Protein AF-A0A149U9D2-F1 (afdb_monomer_lite)

Sequence (110 aa):
LPEPDLGSGEREIMEPRNDAEHWLFGIWAETIGNKNFGVTNGFIELGGDSLSAMRIVSAMNIEATDRYMLNLLNNGSVISQLELLAHQPRHSAELQGLQDFMQVLSGKDN

Organism: NCBI:txid446692

Radius of gyration: 21.03 Å; chains: 1; bounding box: 65×33×57 Å

Secondary structure (DSSP, 8-state):
-PPP-------------SHHHHHHHHHHHHHHT-----TTS-TTTTT--HHHHHHHHHHHT-S-HHHHHHHHHTT--HHHHHHHHHT---SHHHHHHHHHHHHHHTT---

pLDDT: mean 82.93, std 16.62, range [44.88, 97.81]

Foldseek 3Di:
DDDPPPPPPPPPAAAQDDPLLVVLLVLLCVLLVHNPHHQQWFLVNSVHDQVSQVSSLVVVVDDVSVVSSVCNVVRHGNVRSVVVVVPPPPCPVVVVVVVVVVVVVVDPPD

InterPro domains:
  IPR006162 Phosphopantetheine attachment site [PS00012] (45-60)
  IPR009081 Phosphopantetheine binding ACP domain [PF00550] (23-61)
  IPR036736 ACP-like superfamily [G3DSA:1.10.1200.10] (8-95)
  IPR036736 ACP-like superfamily [SSF47336] (14-63)

Structure (mmCIF, N/CA/C/O backbone):
data_AF-A0A149U9D2-F1
#
_entry.id   AF-A0A149U9D2-F1
#
loop_
_atom_site.group_PD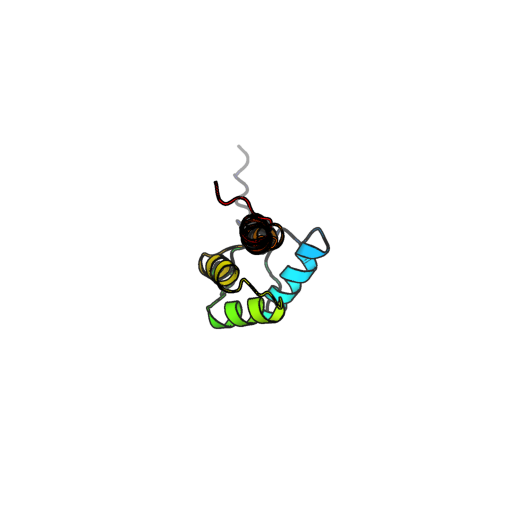B
_atom_site.id
_atom_site.type_symbol
_atom_site.label_atom_id
_atom_site.label_alt_id
_atom_site.label_comp_id
_atom_site.label_asym_id
_atom_site.label_entity_id
_atom_site.label_seq_id
_atom_site.pdbx_PDB_ins_code
_atom_site.Cartn_x
_atom_site.Cartn_y
_atom_site.Cartn_z
_atom_site.occupancy
_atom_site.B_iso_or_equiv
_atom_site.auth_seq_id
_atom_site.auth_comp_id
_atom_site.auth_asym_id
_atom_site.auth_atom_id
_atom_site.pdbx_PDB_model_num
ATOM 1 N N . LEU A 1 1 ? 45.984 -5.536 -11.612 1.00 50.94 1 LEU A N 1
ATOM 2 C CA . LEU A 1 1 ? 44.818 -5.460 -10.701 1.00 50.94 1 LEU A CA 1
ATOM 3 C C . LEU A 1 1 ? 43.627 -6.022 -11.465 1.00 50.94 1 LEU A C 1
ATOM 5 O O . LEU A 1 1 ? 43.583 -5.745 -12.659 1.00 50.94 1 LEU A O 1
ATOM 9 N N . PRO A 1 2 ? 42.746 -6.837 -10.859 1.00 44.88 2 PRO A N 1
ATOM 10 C CA . PRO A 1 2 ? 41.534 -7.273 -11.545 1.00 44.88 2 PRO A CA 1
ATOM 11 C C . PRO A 1 2 ? 40.591 -6.073 -11.712 1.00 44.88 2 PRO A C 1
ATOM 13 O O . PRO A 1 2 ? 40.594 -5.161 -10.881 1.00 44.88 2 PRO A O 1
ATOM 16 N N . GLU A 1 3 ? 39.865 -6.044 -12.824 1.00 50.88 3 GLU A N 1
ATOM 17 C CA . GLU A 1 3 ? 38.959 -4.954 -13.194 1.00 50.88 3 GLU A CA 1
ATOM 18 C C . GLU A 1 3 ? 37.753 -4.894 -12.240 1.00 50.88 3 GLU A C 1
ATOM 20 O O . GLU A 1 3 ? 37.328 -5.938 -11.738 1.00 50.88 3 GLU A O 1
ATOM 25 N N . PRO A 1 4 ? 37.206 -3.696 -11.948 1.00 57.06 4 PRO A N 1
ATOM 26 C CA . PRO A 1 4 ? 35.961 -3.586 -11.207 1.00 57.06 4 PRO A CA 1
ATOM 27 C C . PRO A 1 4 ? 34.856 -4.243 -12.030 1.00 57.06 4 PRO A C 1
ATOM 29 O O . PRO A 1 4 ? 34.589 -3.833 -13.159 1.00 57.06 4 PRO A O 1
ATOM 32 N N . ASP A 1 5 ? 34.233 -5.265 -11.453 1.00 54.44 5 AS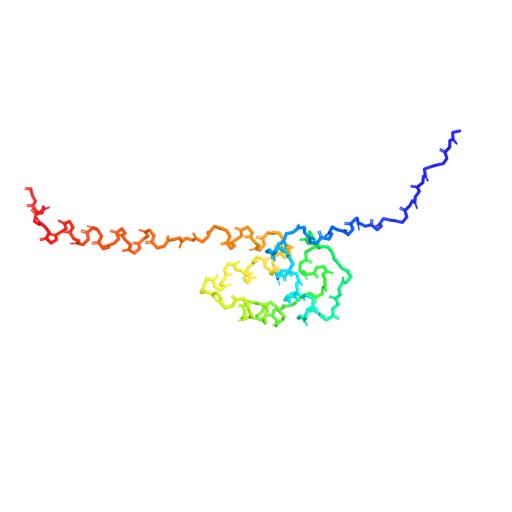P A N 1
ATOM 33 C CA . ASP A 1 5 ? 33.015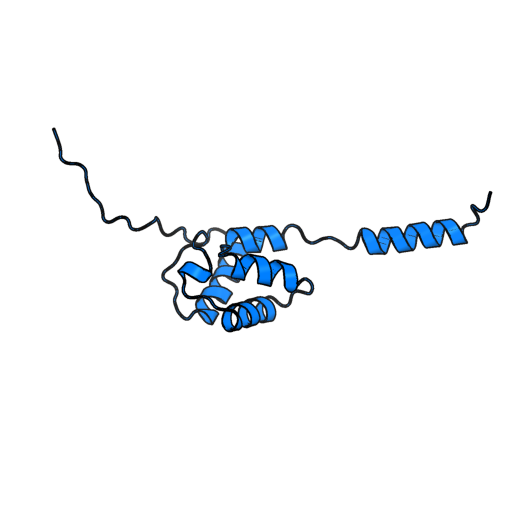 -5.862 -11.977 1.00 54.44 5 ASP A CA 1
ATOM 34 C C . ASP A 1 5 ? 31.919 -4.791 -11.926 1.00 54.44 5 ASP A C 1
ATOM 36 O O . ASP A 1 5 ? 31.282 -4.560 -10.897 1.00 54.44 5 ASP A O 1
ATOM 40 N N . LEU A 1 6 ? 31.757 -4.059 -13.030 1.00 56.72 6 LEU A N 1
ATOM 41 C CA . LEU A 1 6 ? 30.591 -3.224 -13.284 1.00 56.72 6 LEU A CA 1
ATOM 42 C C . LEU A 1 6 ? 29.434 -4.153 -13.657 1.00 56.72 6 LEU A C 1
ATOM 44 O O . LEU A 1 6 ? 28.874 -4.052 -14.750 1.00 56.72 6 LEU A O 1
ATOM 48 N N . GLY A 1 7 ? 29.096 -5.072 -12.749 1.00 49.28 7 GLY A N 1
ATOM 49 C CA . GLY A 1 7 ? 27.815 -5.747 -12.766 1.00 49.28 7 GLY A CA 1
ATOM 50 C C . GLY A 1 7 ? 26.773 -4.649 -12.882 1.00 49.28 7 GLY A C 1
ATOM 51 O O . GLY A 1 7 ? 26.739 -3.724 -12.066 1.00 49.28 7 GLY A O 1
ATOM 52 N N . SER A 1 8 ? 26.014 -4.685 -13.975 1.00 49.62 8 SER A N 1
ATOM 53 C CA . SER A 1 8 ? 24.817 -3.882 -14.182 1.00 49.62 8 SER A CA 1
ATOM 54 C C . SER A 1 8 ? 24.139 -3.663 -12.838 1.00 49.62 8 SER A C 1
ATOM 56 O O . SER A 1 8 ? 23.844 -4.642 -12.159 1.00 49.62 8 SER A O 1
ATOM 58 N N . GLY A 1 9 ? 23.966 -2.403 -12.436 1.00 48.12 9 GLY A N 1
ATOM 59 C CA . GLY A 1 9 ? 23.341 -2.013 -11.173 1.00 48.12 9 GLY A CA 1
ATOM 60 C C . GLY A 1 9 ? 21.858 -2.381 -11.120 1.00 48.12 9 GLY A C 1
ATOM 61 O O . GLY A 1 9 ? 21.007 -1.511 -10.951 1.00 48.12 9 GLY A O 1
ATOM 62 N N . GLU A 1 10 ? 21.541 -3.659 -11.302 1.00 54.94 10 GLU A N 1
ATOM 63 C CA . GLU A 1 10 ? 20.295 -4.275 -10.904 1.00 54.94 10 GLU A CA 1
ATOM 64 C C . GLU A 1 10 ? 20.272 -4.159 -9.386 1.00 54.94 10 GLU A C 1
ATOM 66 O O . GLU A 1 10 ? 20.978 -4.868 -8.668 1.00 54.94 10 GLU A O 1
ATOM 71 N N . ARG A 1 11 ? 19.532 -3.164 -8.887 1.00 60.28 11 ARG A N 1
ATOM 72 C CA . ARG A 1 11 ? 19.199 -3.113 -7.466 1.00 60.28 11 ARG A CA 1
ATOM 73 C C . ARG A 1 11 ? 18.633 -4.480 -7.108 1.00 60.28 11 ARG A C 1
ATOM 75 O O . ARG A 1 11 ? 17.721 -4.947 -7.784 1.00 60.28 11 ARG A O 1
ATOM 82 N N . GLU A 1 12 ? 19.195 -5.096 -6.079 1.00 73.00 12 GLU A N 1
ATOM 83 C CA . GLU A 1 12 ? 18.759 -6.395 -5.586 1.00 73.00 12 GLU A CA 1
ATOM 84 C C . GLU A 1 12 ? 17.234 -6.387 -5.394 1.00 73.00 12 GLU A C 1
ATOM 86 O O . GLU A 1 12 ? 16.697 -5.592 -4.615 1.00 73.00 12 GLU A O 1
ATOM 91 N N . ILE A 1 13 ? 16.528 -7.224 -6.161 1.00 86.44 13 ILE A N 1
ATOM 92 C CA . ILE A 1 13 ? 15.080 -7.380 -6.035 1.00 86.44 13 ILE A CA 1
ATOM 93 C C . ILE A 1 13 ? 14.830 -8.135 -4.734 1.00 86.44 13 ILE A C 1
ATOM 95 O O . ILE A 1 13 ? 15.067 -9.336 -4.624 1.00 86.44 13 ILE A O 1
ATOM 99 N N . MET A 1 14 ? 14.380 -7.402 -3.719 1.00 93.25 14 MET A N 1
ATOM 100 C CA . MET A 1 14 ? 14.009 -7.988 -2.439 1.00 93.25 14 MET A CA 1
ATOM 101 C C . MET A 1 14 ? 12.607 -8.587 -2.540 1.00 93.25 14 MET A C 1
ATOM 103 O O . MET A 1 14 ? 11.613 -7.865 -2.468 1.00 93.25 14 MET A O 1
ATOM 107 N N . GLU A 1 15 ? 12.532 -9.902 -2.706 1.00 94.81 15 GLU A N 1
ATOM 108 C CA . GLU A 1 15 ? 11.272 -10.648 -2.722 1.00 94.81 15 GLU A CA 1
ATOM 109 C C . GLU A 1 15 ? 10.539 -10.572 -1.365 1.00 94.81 15 GLU A C 1
ATOM 111 O O . GLU A 1 15 ? 11.189 -10.445 -0.318 1.00 94.81 15 GLU A O 1
ATOM 116 N N . PRO A 1 16 ? 9.196 -10.662 -1.345 1.00 95.81 16 PRO A N 1
ATOM 117 C CA . PRO A 1 16 ? 8.423 -10.732 -0.108 1.00 95.81 16 PRO A CA 1
ATOM 118 C C . PRO A 1 16 ? 8.797 -11.969 0.727 1.00 95.81 16 PRO A C 1
ATOM 120 O O . PRO A 1 16 ? 8.976 -13.070 0.216 1.00 95.81 16 PRO A O 1
ATOM 123 N N . ARG A 1 17 ? 8.907 -11.798 2.048 1.00 95.81 17 ARG A N 1
ATOM 124 C CA . ARG A 1 17 ? 9.461 -12.802 2.984 1.00 95.81 17 ARG A CA 1
ATOM 125 C C . ARG A 1 17 ? 8.439 -13.382 3.954 1.00 95.81 17 ARG A C 1
ATOM 127 O O . ARG A 1 17 ? 8.708 -14.392 4.596 1.00 95.81 17 ARG A O 1
ATOM 134 N N . ASN A 1 18 ? 7.293 -12.727 4.115 1.00 94.31 18 ASN A N 1
ATOM 135 C CA . ASN A 1 18 ? 6.232 -13.131 5.040 1.00 94.31 18 ASN A CA 1
ATOM 136 C C . ASN A 1 18 ? 4.848 -12.876 4.432 1.00 94.31 18 ASN A C 1
ATOM 138 O O . ASN A 1 18 ? 4.733 -12.183 3.422 1.00 94.31 18 ASN A O 1
ATOM 142 N N . ASP A 1 19 ? 3.802 -13.433 5.038 1.00 96.12 19 ASP A N 1
ATOM 143 C CA . ASP A 1 19 ? 2.438 -13.382 4.494 1.00 96.12 19 ASP A CA 1
ATOM 144 C C . ASP A 1 19 ? 1.921 -11.950 4.289 1.00 96.12 19 ASP A C 1
ATOM 146 O O . ASP A 1 19 ? 1.225 -11.679 3.312 1.00 96.12 19 ASP A O 1
ATOM 150 N N . ALA A 1 20 ? 2.296 -11.012 5.165 1.00 94.88 20 ALA A N 1
ATOM 151 C CA . ALA A 1 20 ? 1.888 -9.613 5.054 1.00 94.88 20 ALA A CA 1
ATOM 152 C C . ALA A 1 20 ? 2.564 -8.911 3.863 1.00 94.88 20 ALA A C 1
ATOM 154 O O . ALA A 1 20 ? 1.898 -8.209 3.101 1.00 94.88 20 ALA A O 1
ATOM 155 N N . GLU A 1 21 ? 3.868 -9.147 3.671 1.00 96.75 21 GLU A N 1
ATOM 156 C CA . GLU A 1 21 ? 4.617 -8.701 2.491 1.00 96.75 21 GLU A CA 1
ATOM 157 C C . GLU A 1 21 ? 4.004 -9.276 1.208 1.00 96.75 21 GLU A C 1
ATOM 159 O O . GLU A 1 21 ? 3.733 -8.513 0.286 1.00 96.75 21 GLU A O 1
ATOM 164 N N . HIS A 1 22 ? 3.698 -10.577 1.164 1.00 97.56 22 HIS A N 1
ATOM 165 C CA . HIS A 1 22 ? 3.087 -11.215 -0.010 1.00 97.56 22 HIS A CA 1
ATOM 166 C C . HIS A 1 22 ? 1.700 -10.659 -0.335 1.00 97.56 22 HIS A C 1
ATOM 168 O O . HIS A 1 22 ? 1.393 -10.411 -1.501 1.00 97.56 22 HIS A O 1
ATOM 174 N N . TRP A 1 23 ? 0.863 -10.459 0.684 1.00 96.25 23 TRP A N 1
ATOM 175 C CA . TRP A 1 23 ? -0.481 -9.918 0.511 1.00 96.25 23 TRP A CA 1
ATOM 176 C C . TRP A 1 23 ? -0.445 -8.518 -0.107 1.00 96.25 23 TRP A C 1
ATOM 178 O O . TRP A 1 23 ? -1.087 -8.275 -1.130 1.00 96.25 23 TRP A O 1
ATOM 188 N N . LEU A 1 24 ? 0.347 -7.611 0.470 1.00 96.38 24 LEU A N 1
ATOM 189 C CA . LEU A 1 24 ? 0.398 -6.236 -0.014 1.00 96.38 24 LEU A CA 1
ATOM 190 C C . LEU A 1 24 ? 1.124 -6.125 -1.359 1.00 96.38 24 LEU A C 1
ATOM 192 O O . LEU A 1 24 ? 0.673 -5.399 -2.244 1.00 96.38 24 LEU A O 1
ATOM 196 N N . PHE A 1 25 ? 2.199 -6.895 -1.541 1.00 97.81 25 PHE A N 1
ATOM 197 C CA . PHE A 1 25 ? 2.888 -7.016 -2.822 1.00 97.81 25 PHE A CA 1
ATOM 198 C C . PHE A 1 25 ? 1.939 -7.480 -3.933 1.00 97.81 25 PHE A C 1
ATOM 200 O O . PHE A 1 25 ? 1.959 -6.924 -5.028 1.00 97.81 25 PHE A O 1
ATOM 207 N N . GLY A 1 26 ? 1.070 -8.456 -3.647 1.00 97.12 26 GLY A N 1
ATOM 208 C CA . GLY A 1 26 ? 0.055 -8.935 -4.585 1.00 97.12 26 GLY A CA 1
ATOM 209 C C . GLY A 1 26 ? -0.889 -7.824 -5.048 1.00 97.12 26 GLY A C 1
ATOM 210 O O . GLY A 1 26 ? -1.056 -7.632 -6.250 1.00 97.12 26 GLY A O 1
ATOM 211 N N . ILE A 1 27 ? -1.421 -7.032 -4.111 1.00 96.62 27 ILE A N 1
ATOM 212 C CA . ILE A 1 27 ? -2.297 -5.886 -4.416 1.00 96.62 27 ILE A CA 1
ATOM 213 C C . ILE A 1 27 ? -1.584 -4.870 -5.319 1.00 96.62 27 ILE A C 1
ATOM 215 O O . ILE A 1 27 ? -2.163 -4.372 -6.290 1.00 96.62 27 ILE A O 1
ATOM 219 N N . TRP A 1 28 ? -0.318 -4.565 -5.023 1.00 97.31 28 TRP A N 1
ATOM 220 C CA . TRP A 1 28 ? 0.486 -3.648 -5.831 1.00 97.31 28 TRP A CA 1
ATOM 221 C C . TRP A 1 28 ? 0.729 -4.197 -7.229 1.00 97.31 28 TRP A C 1
ATOM 223 O O . TRP A 1 28 ? 0.492 -3.494 -8.208 1.00 97.31 28 TRP A O 1
ATOM 233 N N . ALA A 1 29 ? 1.151 -5.454 -7.335 1.00 96.12 29 ALA A N 1
ATOM 234 C CA . ALA A 1 29 ? 1.433 -6.095 -8.608 1.00 96.12 29 ALA A CA 1
ATOM 235 C C . ALA A 1 29 ? 0.197 -6.160 -9.517 1.00 96.12 29 ALA A C 1
ATOM 237 O O . ALA A 1 29 ? 0.294 -5.908 -10.719 1.00 96.12 29 ALA A O 1
ATOM 238 N N . GLU A 1 30 ? -0.972 -6.462 -8.948 1.00 96.50 30 GLU A N 1
ATOM 239 C CA . GLU A 1 30 ? -2.246 -6.461 -9.670 1.00 96.50 30 GLU A CA 1
ATOM 240 C C . GLU A 1 30 ? -2.650 -5.053 -10.120 1.00 96.50 30 GLU A C 1
ATOM 242 O O . GLU A 1 30 ? -3.132 -4.878 -11.238 1.00 96.50 30 GLU A O 1
ATOM 247 N N . THR A 1 31 ? -2.418 -4.039 -9.281 1.00 95.94 31 THR A N 1
ATOM 248 C CA . THR A 1 31 ? -2.824 -2.660 -9.584 1.00 95.94 31 THR A CA 1
ATOM 249 C C . THR A 1 31 ? -1.891 -1.972 -10.581 1.00 95.94 31 THR A C 1
ATOM 251 O O . THR A 1 31 ? -2.364 -1.274 -11.479 1.00 95.94 31 THR A O 1
ATOM 254 N N . ILE A 1 32 ? -0.577 -2.153 -10.424 1.00 92.44 32 ILE A N 1
ATOM 255 C CA . ILE A 1 32 ? 0.466 -1.578 -11.288 1.00 92.44 32 ILE A CA 1
ATOM 256 C C . ILE A 1 32 ? 0.564 -2.365 -12.606 1.00 92.44 32 ILE A C 1
ATOM 258 O O . ILE A 1 32 ? 0.941 -1.816 -13.640 1.00 92.44 32 ILE A O 1
ATOM 262 N N . GLY A 1 33 ? 0.192 -3.647 -12.598 1.00 92.00 33 GLY A N 1
ATOM 263 C CA . GLY A 1 33 ? 0.178 -4.495 -13.789 1.00 92.00 33 GLY A CA 1
ATOM 264 C C . GLY A 1 33 ? 1.536 -5.107 -14.145 1.00 92.00 33 GLY A C 1
ATOM 265 O O . GLY A 1 33 ? 1.719 -5.567 -15.271 1.00 92.00 33 GLY A O 1
ATOM 266 N N . ASN A 1 34 ? 2.495 -5.135 -13.214 1.00 87.44 34 ASN A N 1
ATOM 267 C CA . ASN A 1 34 ? 3.747 -5.879 -13.365 1.00 87.44 34 ASN A CA 1
ATOM 268 C C . ASN A 1 34 ? 4.212 -6.468 -12.020 1.00 87.44 34 ASN A C 1
ATOM 270 O O . ASN A 1 34 ? 3.733 -6.066 -10.967 1.00 87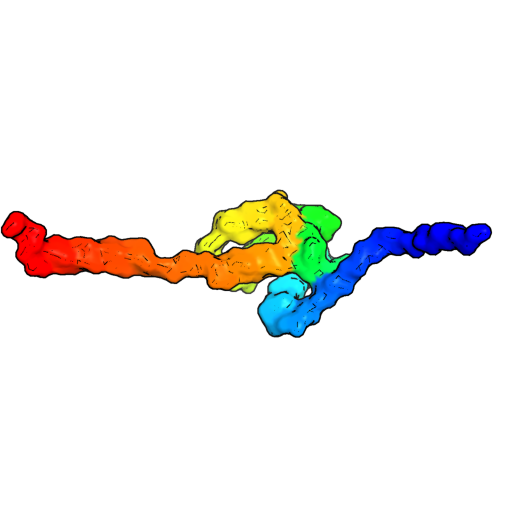.44 34 ASN A O 1
ATOM 274 N N . LYS A 1 35 ? 5.128 -7.442 -12.068 1.00 87.88 35 LYS A N 1
ATOM 275 C CA . LYS A 1 35 ? 5.704 -8.127 -10.892 1.00 87.88 35 LYS A CA 1
ATOM 276 C C . LYS A 1 35 ? 7.223 -7.958 -10.787 1.00 87.88 35 LYS A C 1
ATOM 278 O O . LYS A 1 35 ? 7.857 -8.666 -10.020 1.00 87.88 35 LYS A O 1
ATOM 283 N N . ASN A 1 36 ? 7.817 -7.078 -11.593 1.00 89.31 36 ASN A N 1
ATOM 284 C CA . ASN A 1 36 ? 9.271 -6.965 -11.706 1.00 89.31 36 ASN A CA 1
ATOM 285 C C . ASN A 1 36 ? 9.821 -5.904 -10.742 1.00 89.31 36 ASN A C 1
ATOM 287 O O . ASN A 1 36 ? 10.401 -4.908 -11.172 1.00 89.31 36 ASN A O 1
ATOM 291 N N . PHE A 1 37 ? 9.558 -6.085 -9.448 1.00 93.75 37 PHE A N 1
ATOM 292 C CA . PHE A 1 37 ? 10.011 -5.199 -8.381 1.00 93.75 37 PHE A CA 1
ATOM 293 C C . PHE A 1 37 ? 10.103 -5.947 -7.053 1.00 93.75 37 PHE A C 1
ATOM 295 O O . PHE A 1 37 ? 9.490 -6.995 -6.887 1.00 93.75 37 PHE A O 1
ATOM 302 N N . GLY A 1 38 ? 10.858 -5.398 -6.107 1.00 94.88 38 GLY A N 1
ATOM 303 C CA . GLY A 1 38 ? 10.973 -5.887 -4.739 1.00 94.88 38 GLY A CA 1
ATOM 304 C C . GLY A 1 38 ? 10.195 -5.030 -3.740 1.00 94.88 38 GLY A C 1
ATOM 305 O O . GLY A 1 38 ? 9.829 -3.885 -4.009 1.00 94.88 38 GLY A O 1
ATOM 306 N N . VAL A 1 39 ? 9.995 -5.557 -2.532 1.00 96.69 39 VAL A N 1
ATOM 307 C CA . VAL A 1 39 ? 9.212 -4.915 -1.456 1.00 96.69 39 VAL A CA 1
ATOM 308 C C . VAL A 1 39 ? 9.787 -3.580 -0.963 1.00 96.69 39 VAL A C 1
ATOM 310 O O . VAL A 1 39 ? 9.108 -2.839 -0.252 1.00 96.69 39 VAL A O 1
ATOM 313 N N . THR A 1 40 ? 11.028 -3.257 -1.332 1.00 96.25 40 THR A N 1
ATOM 314 C CA . THR A 1 40 ? 11.715 -2.001 -1.005 1.00 96.25 40 THR A CA 1
ATOM 315 C C . THR A 1 40 ? 11.647 -0.952 -2.112 1.00 96.25 40 THR A C 1
ATOM 317 O O . THR A 1 40 ? 12.023 0.192 -1.862 1.00 96.25 40 THR A O 1
ATOM 320 N N . ASN A 1 41 ? 11.150 -1.290 -3.308 1.00 95.50 41 ASN A N 1
ATOM 321 C CA . ASN A 1 41 ? 10.992 -0.313 -4.381 1.00 95.50 41 ASN A CA 1
ATOM 322 C C . ASN A 1 41 ? 9.862 0.671 -4.073 1.00 95.50 41 ASN A C 1
ATOM 324 O O . ASN A 1 41 ? 8.804 0.294 -3.565 1.00 95.50 41 ASN A O 1
ATOM 328 N N . GLY A 1 42 ? 10.108 1.943 -4.384 1.00 96.31 42 GLY A N 1
ATOM 329 C CA . GLY A 1 42 ? 9.150 3.012 -4.154 1.00 96.31 42 GLY A CA 1
ATOM 330 C C . GLY A 1 42 ? 8.029 3.019 -5.192 1.00 96.31 42 GLY A C 1
ATOM 331 O O . GLY A 1 42 ? 8.258 2.804 -6.378 1.00 96.31 42 GLY A O 1
ATOM 332 N N . PHE A 1 43 ? 6.807 3.300 -4.753 1.00 97.25 43 PHE A N 1
ATOM 333 C CA . PHE A 1 43 ? 5.600 3.282 -5.580 1.00 97.25 43 PHE A CA 1
ATOM 334 C C . PHE A 1 43 ? 5.691 4.123 -6.866 1.00 97.25 43 PHE A C 1
ATOM 336 O O . PHE A 1 43 ? 5.257 3.681 -7.929 1.00 97.25 43 PHE A O 1
ATOM 343 N N . ILE A 1 44 ? 6.283 5.318 -6.796 1.00 95.81 44 ILE A N 1
ATOM 344 C CA . ILE A 1 44 ? 6.414 6.230 -7.942 1.00 95.81 44 ILE A CA 1
ATOM 345 C C . ILE A 1 44 ? 7.483 5.727 -8.918 1.00 95.81 44 ILE A C 1
ATOM 347 O O . ILE A 1 44 ? 7.303 5.832 -10.129 1.00 95.81 44 ILE A O 1
ATOM 351 N N . GLU A 1 45 ? 8.563 5.117 -8.416 1.00 94.25 45 GLU A N 1
ATOM 352 C CA . GLU A 1 45 ? 9.580 4.468 -9.261 1.00 94.25 45 GLU A CA 1
ATOM 353 C C . GLU A 1 45 ? 8.993 3.334 -10.107 1.00 94.25 45 GLU A C 1
ATOM 355 O O . GLU A 1 45 ? 9.464 3.079 -11.213 1.00 94.25 45 GLU A O 1
ATOM 360 N N . LEU A 1 46 ? 7.942 2.683 -9.603 1.00 94.12 46 LEU A N 1
ATOM 361 C CA . LEU A 1 46 ? 7.226 1.607 -10.289 1.00 94.12 46 LEU A CA 1
ATOM 362 C C . LEU A 1 46 ? 6.191 2.105 -11.306 1.00 94.12 46 LEU A C 1
ATOM 364 O O . LEU A 1 46 ? 5.505 1.291 -11.925 1.00 94.12 46 LEU A O 1
ATOM 368 N N . GLY A 1 47 ? 6.075 3.423 -11.495 1.00 92.56 47 GLY A N 1
ATOM 369 C CA . GLY A 1 47 ? 5.073 4.035 -12.369 1.00 92.56 47 GLY A CA 1
ATOM 370 C C . GLY A 1 47 ? 3.708 4.220 -11.705 1.00 92.56 47 GLY A C 1
ATOM 371 O O . GLY A 1 47 ? 2.713 4.401 -12.404 1.00 92.56 47 GLY A O 1
ATOM 372 N N . GLY A 1 48 ? 3.652 4.166 -10.372 1.00 94.88 48 GLY A N 1
ATOM 373 C CA . GLY A 1 48 ? 2.461 4.485 -9.602 1.00 94.88 48 GLY A CA 1
ATOM 374 C C . GLY A 1 48 ? 2.010 5.939 -9.778 1.00 94.88 48 GLY A C 1
ATOM 375 O O . GLY A 1 48 ? 2.810 6.859 -9.946 1.00 94.88 48 GLY A O 1
ATOM 376 N N . ASP A 1 49 ? 0.701 6.141 -9.707 1.00 95.88 49 ASP A N 1
ATOM 377 C CA . ASP A 1 49 ? 0.013 7.426 -9.807 1.00 95.88 49 ASP A CA 1
ATOM 378 C C . ASP A 1 49 ? -1.122 7.535 -8.770 1.00 95.88 49 ASP A C 1
ATOM 380 O O . ASP A 1 49 ? -1.345 6.641 -7.952 1.00 95.88 49 ASP A O 1
ATOM 384 N N . SER A 1 50 ? -1.862 8.644 -8.778 1.00 95.25 50 SER A N 1
ATOM 385 C CA . SER A 1 50 ? -2.959 8.858 -7.826 1.00 95.25 50 SER A CA 1
ATOM 386 C C . SER A 1 50 ? -4.113 7.866 -7.990 1.00 95.25 50 SER A C 1
ATOM 388 O O . SER A 1 50 ? -4.746 7.498 -6.999 1.00 95.25 50 SER A O 1
ATOM 390 N N . LEU A 1 51 ? -4.390 7.408 -9.215 1.00 95.31 51 LEU A N 1
ATOM 391 C CA . LEU A 1 51 ? -5.481 6.478 -9.493 1.00 95.31 51 LEU A CA 1
ATOM 392 C C . LEU A 1 51 ? -5.144 5.064 -9.008 1.00 95.31 51 LEU A C 1
ATOM 394 O O . LEU A 1 51 ? -5.966 4.416 -8.363 1.00 95.31 51 LEU A O 1
ATOM 398 N N . SER A 1 52 ? -3.938 4.587 -9.298 1.00 96.12 52 SER A N 1
ATOM 399 C CA . SER A 1 52 ? -3.413 3.320 -8.785 1.00 96.12 52 SER A CA 1
ATOM 400 C C . SER A 1 52 ? -3.242 3.358 -7.267 1.00 96.12 52 SER A C 1
ATOM 402 O O . SER A 1 52 ? -3.609 2.391 -6.605 1.00 96.12 52 SER A O 1
ATOM 404 N N . ALA A 1 53 ? -2.821 4.487 -6.687 1.00 95.44 53 ALA A N 1
ATOM 405 C CA . ALA A 1 53 ? -2.778 4.649 -5.236 1.00 95.44 53 ALA A CA 1
ATOM 406 C C . ALA A 1 53 ? -4.173 4.502 -4.608 1.00 95.44 53 ALA A C 1
ATOM 408 O O . ALA A 1 53 ? -4.356 3.738 -3.659 1.00 95.44 53 ALA A O 1
ATOM 409 N N . MET A 1 54 ? -5.181 5.163 -5.189 1.00 94.31 54 MET A N 1
ATOM 410 C CA . MET A 1 54 ? -6.570 5.054 -4.738 1.00 94.31 54 MET A CA 1
ATOM 411 C C . MET A 1 54 ? -7.095 3.614 -4.845 1.00 94.31 54 MET A C 1
ATOM 413 O O . MET A 1 54 ? -7.779 3.139 -3.939 1.00 94.31 54 MET A O 1
ATOM 417 N N . ARG A 1 55 ? -6.751 2.898 -5.924 1.00 95.38 55 ARG A N 1
ATOM 4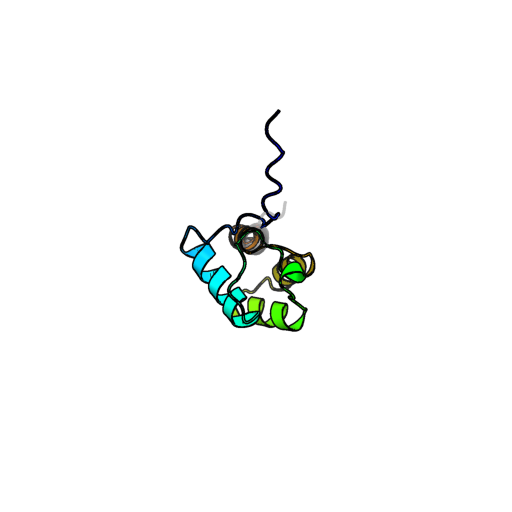18 C CA . ARG A 1 55 ? -7.109 1.482 -6.110 1.00 95.38 55 ARG A CA 1
ATOM 419 C C . ARG A 1 55 ? -6.463 0.581 -5.058 1.00 95.38 55 ARG A C 1
ATOM 421 O O . ARG A 1 55 ? -7.171 -0.242 -4.487 1.00 95.38 55 ARG A O 1
ATOM 428 N N . ILE A 1 56 ? -5.175 0.770 -4.763 1.00 95.38 56 ILE A N 1
ATOM 429 C CA . ILE A 1 56 ? -4.463 0.022 -3.714 1.00 95.38 56 ILE A CA 1
ATOM 430 C C . ILE A 1 56 ? -5.140 0.244 -2.362 1.00 95.38 56 ILE A C 1
ATOM 432 O O . ILE A 1 56 ? -5.520 -0.720 -1.703 1.00 95.38 56 ILE A O 1
ATOM 436 N N . VAL A 1 57 ? -5.361 1.500 -1.965 1.00 93.25 57 VAL A N 1
ATOM 437 C CA . VAL A 1 57 ? -5.973 1.810 -0.664 1.00 93.25 57 VAL A CA 1
ATOM 438 C C . VAL A 1 57 ? -7.402 1.268 -0.567 1.00 93.25 57 VAL A C 1
ATOM 440 O O . VAL A 1 57 ? -7.776 0.702 0.460 1.00 93.25 57 VAL A O 1
ATOM 443 N N . SER A 1 58 ? -8.180 1.354 -1.651 1.00 92.00 58 SER A N 1
ATOM 444 C CA . SER A 1 58 ? -9.512 0.745 -1.717 1.00 92.00 58 SER A CA 1
ATOM 445 C C . SER A 1 58 ? -9.464 -0.782 -1.589 1.00 92.00 58 SER A C 1
ATOM 447 O O . SER A 1 58 ? -10.339 -1.353 -0.942 1.00 92.00 58 SER A O 1
ATOM 449 N N . ALA A 1 59 ? -8.470 -1.447 -2.184 1.00 92.81 59 ALA A N 1
ATOM 450 C CA . ALA A 1 59 ? -8.304 -2.900 -2.109 1.00 92.81 59 ALA A CA 1
ATOM 451 C C . ALA A 1 59 ? -7.862 -3.373 -0.714 1.00 92.81 59 ALA A C 1
ATOM 453 O O . ALA A 1 59 ? -8.224 -4.467 -0.287 1.00 92.81 59 ALA A O 1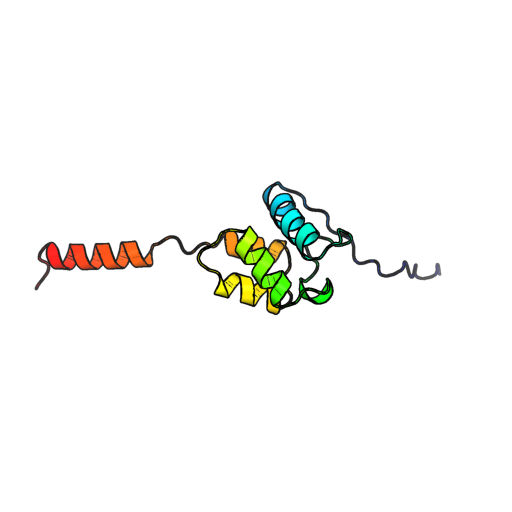
ATOM 454 N N . MET A 1 60 ? -7.123 -2.536 0.018 1.00 90.75 60 MET A N 1
ATOM 455 C CA . MET A 1 60 ? -6.725 -2.807 1.402 1.00 90.75 60 MET A CA 1
ATOM 456 C C . MET A 1 60 ? -7.894 -2.681 2.398 1.00 90.75 60 MET A C 1
ATOM 458 O O . MET A 1 60 ? -7.778 -3.184 3.512 1.00 90.75 60 MET A O 1
ATOM 462 N N . ASN A 1 61 ? -9.005 -2.033 2.014 1.00 87.00 61 ASN A N 1
ATOM 463 C CA . ASN A 1 61 ? -10.200 -1.820 2.843 1.00 87.00 61 ASN A CA 1
ATOM 464 C C . ASN A 1 61 ? -9.887 -1.216 4.231 1.00 87.00 61 ASN A C 1
ATOM 466 O O . ASN A 1 61 ? -10.273 -1.753 5.270 1.00 87.00 61 ASN A O 1
ATOM 470 N N . ILE A 1 62 ? -9.146 -0.105 4.245 1.00 80.94 62 ILE A N 1
ATOM 471 C CA . ILE A 1 62 ? -8.660 0.568 5.461 1.00 80.94 62 ILE A CA 1
ATOM 472 C C . ILE A 1 62 ? -9.331 1.927 5.677 1.00 80.94 62 ILE A C 1
ATOM 474 O O . ILE A 1 62 ? -9.528 2.691 4.737 1.00 80.94 62 ILE A O 1
ATOM 478 N N . GLU A 1 63 ? -9.623 2.268 6.933 1.00 76.19 63 GLU A N 1
ATOM 479 C CA . GLU A 1 63 ? -10.292 3.533 7.276 1.00 76.19 63 GLU A CA 1
ATOM 480 C C . GLU A 1 63 ? -9.357 4.752 7.181 1.00 76.19 63 GLU A C 1
ATOM 482 O O . GLU A 1 63 ? -9.755 5.817 6.713 1.00 76.19 63 GLU A O 1
ATOM 487 N N . ALA A 1 64 ? -8.083 4.609 7.565 1.00 77.81 64 ALA A N 1
ATOM 488 C CA . ALA A 1 64 ? -7.122 5.718 7.647 1.00 77.81 64 ALA A CA 1
ATOM 489 C C . ALA A 1 64 ? -6.473 6.094 6.293 1.00 77.81 64 ALA A C 1
ATOM 491 O O . ALA A 1 64 ? -5.251 6.222 6.198 1.00 77.81 64 ALA A O 1
ATOM 492 N N . THR A 1 65 ? -7.299 6.281 5.261 1.00 83.00 65 THR A N 1
ATOM 493 C CA . THR A 1 65 ? -6.931 6.434 3.837 1.00 83.00 65 THR A CA 1
ATOM 494 C C . THR A 1 65 ? -5.851 7.491 3.567 1.00 83.00 65 THR A C 1
ATOM 496 O O . THR A 1 65 ? -4.899 7.211 2.837 1.00 83.00 65 THR A O 1
ATOM 499 N N . ASP A 1 66 ? -5.927 8.668 4.197 1.00 90.25 66 ASP A N 1
ATOM 500 C CA . ASP A 1 66 ? -5.024 9.794 3.908 1.00 90.25 66 ASP A CA 1
ATOM 501 C C . ASP A 1 66 ? -3.547 9.456 4.134 1.00 90.25 66 ASP A C 1
ATOM 503 O O . ASP A 1 66 ? -2.687 9.798 3.326 1.00 90.25 66 ASP A O 1
ATOM 507 N N . ARG A 1 67 ? -3.229 8.734 5.213 1.00 89.81 67 ARG A N 1
ATOM 508 C CA . ARG A 1 67 ? -1.842 8.399 5.567 1.00 89.81 67 ARG A CA 1
ATOM 509 C C . ARG A 1 67 ? -1.218 7.433 4.564 1.00 89.81 67 ARG A C 1
ATOM 511 O O . ARG A 1 67 ? -0.053 7.584 4.205 1.00 89.81 67 ARG A O 1
ATOM 518 N N . TYR A 1 68 ? -1.997 6.453 4.116 1.00 91.75 68 TYR A N 1
ATOM 519 C CA . TYR A 1 68 ? -1.547 5.469 3.135 1.00 91.75 68 TYR A CA 1
ATOM 520 C C . TYR A 1 68 ? -1.405 6.094 1.753 1.00 91.75 68 TYR A C 1
ATOM 522 O O . TYR A 1 68 ? -0.413 5.835 1.076 1.00 91.75 68 TYR A O 1
ATOM 530 N N . MET A 1 69 ? -2.337 6.973 1.375 1.00 94.00 69 MET A N 1
ATOM 531 C CA . MET A 1 69 ? -2.226 7.773 0.157 1.00 94.00 69 MET A CA 1
ATOM 532 C C . MET A 1 69 ? -0.972 8.650 0.183 1.00 94.00 69 MET A C 1
ATOM 534 O O . MET A 1 69 ? -0.203 8.640 -0.771 1.00 94.00 69 MET A O 1
ATOM 538 N N . LEU A 1 70 ? -0.715 9.365 1.283 1.00 95.25 70 LEU A N 1
ATOM 539 C CA . LEU A 1 70 ? 0.477 10.205 1.415 1.00 95.25 70 LEU A CA 1
ATOM 540 C C . LEU A 1 70 ? 1.775 9.397 1.344 1.00 95.25 70 LEU A C 1
ATOM 542 O O . LEU A 1 70 ? 2.732 9.845 0.719 1.00 95.25 70 LEU A O 1
ATOM 546 N N . ASN A 1 71 ? 1.823 8.214 1.957 1.00 96.38 71 ASN A N 1
ATOM 547 C CA . ASN A 1 71 ? 2.990 7.339 1.862 1.00 96.38 71 ASN A CA 1
ATOM 548 C C . ASN A 1 71 ? 3.241 6.871 0.424 1.00 96.38 71 ASN A C 1
ATOM 550 O O . ASN A 1 71 ? 4.361 7.021 -0.053 1.00 96.38 71 ASN A O 1
ATOM 554 N N . LEU A 1 72 ? 2.210 6.402 -0.285 1.00 96.31 72 LEU A N 1
ATOM 555 C CA . LEU A 1 72 ? 2.317 6.010 -1.695 1.00 96.31 72 LEU A CA 1
ATOM 556 C C . LEU A 1 72 ? 2.812 7.170 -2.567 1.00 96.31 72 LEU A C 1
ATOM 558 O O . LEU A 1 72 ? 3.793 7.035 -3.295 1.00 96.31 72 LEU A O 1
ATOM 562 N N . LEU A 1 73 ? 2.175 8.338 -2.454 1.00 96.12 73 LEU A N 1
ATOM 563 C CA . LEU A 1 73 ? 2.506 9.514 -3.263 1.00 96.12 73 LEU A CA 1
ATOM 564 C C . LEU A 1 73 ? 3.897 10.091 -2.952 1.00 96.12 73 LEU A C 1
ATOM 566 O O . LEU A 1 73 ? 4.505 10.706 -3.823 1.00 96.12 73 LEU A O 1
ATOM 570 N N . ASN A 1 74 ? 4.434 9.831 -1.757 1.00 97.25 74 ASN A N 1
ATOM 571 C CA . ASN A 1 74 ? 5.814 10.147 -1.379 1.00 97.25 74 ASN A CA 1
ATOM 572 C C . ASN A 1 74 ? 6.802 9.013 -1.700 1.00 97.25 74 ASN A C 1
ATOM 574 O O . ASN A 1 74 ? 7.856 8.921 -1.071 1.00 97.25 74 ASN A O 1
ATOM 578 N N . ASN A 1 75 ? 6.478 8.163 -2.679 1.00 97.00 75 ASN A N 1
ATOM 579 C CA . ASN A 1 75 ? 7.326 7.059 -3.126 1.00 97.00 75 ASN A CA 1
ATOM 580 C C . ASN A 1 75 ? 7.627 6.028 -2.021 1.00 97.00 75 ASN A C 1
ATOM 582 O O . ASN A 1 75 ? 8.704 5.435 -1.988 1.00 97.00 75 ASN A O 1
ATOM 586 N N . GLY A 1 76 ? 6.678 5.810 -1.107 1.00 97.06 76 GLY A N 1
ATOM 587 C CA . GLY A 1 76 ? 6.748 4.738 -0.120 1.00 97.06 76 GLY A CA 1
ATOM 588 C C . GLY A 1 76 ? 6.859 3.368 -0.787 1.00 97.06 76 GLY A C 1
ATOM 589 O O . GLY A 1 76 ? 6.466 3.195 -1.937 1.00 97.06 76 GLY A O 1
ATOM 590 N N . SER A 1 77 ? 7.413 2.401 -0.064 1.00 97.25 77 SER A N 1
ATOM 591 C CA . SER A 1 77 ? 7.537 1.000 -0.473 1.00 97.25 77 SER A CA 1
ATOM 592 C C . SER A 1 77 ? 6.491 0.116 0.211 1.00 97.25 77 SER A C 1
ATOM 594 O O . SER A 1 77 ? 5.860 0.542 1.187 1.00 97.25 77 SER A O 1
ATOM 596 N N . VAL A 1 78 ? 6.366 -1.139 -0.237 1.00 96.56 78 VAL A N 1
ATOM 597 C CA . VAL A 1 78 ? 5.520 -2.162 0.410 1.00 96.56 78 VAL A CA 1
ATOM 598 C C . VAL A 1 78 ? 5.850 -2.279 1.902 1.00 96.56 78 VAL A C 1
ATOM 600 O O . VAL A 1 78 ? 4.943 -2.303 2.731 1.00 96.56 78 VAL A O 1
ATOM 603 N N . ILE A 1 79 ? 7.138 -2.267 2.267 1.00 96.25 79 ILE A N 1
ATOM 604 C CA . ILE A 1 79 ? 7.569 -2.297 3.674 1.00 96.25 79 ILE A CA 1
ATOM 605 C C . ILE A 1 79 ? 7.060 -1.076 4.439 1.00 96.25 79 ILE A C 1
ATOM 607 O O . ILE A 1 79 ? 6.419 -1.230 5.475 1.00 96.25 79 ILE A O 1
ATOM 611 N N . SER A 1 80 ? 7.279 0.133 3.918 1.00 95.31 80 SER A N 1
ATOM 612 C CA . SER A 1 80 ? 6.848 1.351 4.617 1.00 95.31 80 SER A CA 1
ATOM 613 C C . SER A 1 80 ? 5.324 1.425 4.781 1.00 95.31 80 SER A C 1
ATOM 615 O O . SER A 1 80 ? 4.817 1.924 5.783 1.00 95.31 80 SER A O 1
ATOM 617 N N . GLN A 1 81 ? 4.569 0.880 3.825 1.00 93.44 81 GLN A N 1
ATOM 618 C CA . GLN A 1 81 ? 3.116 0.836 3.900 1.00 93.44 81 GLN A CA 1
ATOM 619 C C . GLN A 1 81 ? 2.630 -0.208 4.922 1.00 93.44 81 GLN A C 1
ATOM 621 O O . GLN A 1 81 ? 1.675 0.052 5.658 1.00 93.44 81 GLN A O 1
ATOM 626 N N . LEU A 1 82 ? 3.319 -1.349 5.041 1.00 93.25 82 LEU A N 1
ATOM 627 C CA . LEU A 1 82 ? 3.093 -2.317 6.121 1.00 93.25 82 LEU A CA 1
ATOM 628 C C . LEU A 1 82 ? 3.438 -1.747 7.497 1.00 93.25 82 LEU A C 1
ATOM 630 O O . LEU A 1 82 ? 2.720 -2.007 8.459 1.00 93.25 82 LEU A O 1
ATOM 634 N N . GLU A 1 83 ? 4.490 -0.938 7.608 1.00 91.69 83 GLU A N 1
ATOM 635 C CA . GLU A 1 83 ? 4.822 -0.244 8.856 1.00 91.69 83 GLU A CA 1
ATOM 636 C C . GLU A 1 83 ? 3.685 0.688 9.286 1.00 91.69 83 GLU A C 1
ATOM 638 O O . GLU A 1 83 ? 3.330 0.720 10.466 1.00 91.69 83 GLU A O 1
ATOM 643 N N . LEU A 1 84 ? 3.048 1.388 8.343 1.00 90.00 84 LEU A N 1
ATOM 644 C CA . LEU A 1 84 ? 1.862 2.193 8.638 1.00 90.00 84 LEU A CA 1
ATOM 645 C C . LEU A 1 84 ? 0.672 1.345 9.101 1.00 90.00 84 LEU A C 1
ATOM 647 O O . LEU A 1 84 ? -0.031 1.758 10.024 1.00 90.00 84 LEU A O 1
ATOM 651 N N . LEU A 1 85 ? 0.477 0.159 8.512 1.00 85.62 85 LEU A N 1
ATOM 652 C CA . LEU A 1 85 ? -0.555 -0.791 8.941 1.00 85.62 85 LEU A CA 1
ATOM 653 C C . LEU A 1 85 ? -0.292 -1.336 10.347 1.00 85.62 85 LEU A C 1
ATOM 655 O O . LEU A 1 85 ? -1.230 -1.490 11.125 1.00 85.62 85 LEU A O 1
ATOM 659 N N . ALA A 1 86 ? 0.966 -1.608 10.692 1.00 82.38 86 ALA A N 1
ATOM 660 C CA . ALA A 1 86 ? 1.344 -2.106 12.012 1.00 82.38 86 ALA A CA 1
ATOM 661 C C . ALA A 1 86 ? 1.116 -1.061 13.119 1.00 82.38 86 ALA A C 1
ATOM 663 O O . ALA A 1 86 ? 0.773 -1.417 14.247 1.00 82.38 86 ALA A O 1
ATOM 664 N N . HIS A 1 87 ? 1.252 0.227 12.793 1.00 70.50 87 HIS A N 1
ATOM 665 C CA . HIS A 1 87 ? 1.057 1.345 13.719 1.00 70.50 87 HIS A CA 1
ATOM 666 C C . HIS A 1 87 ? -0.361 1.920 13.671 1.00 70.50 87 HIS A C 1
ATOM 668 O O . HIS A 1 87 ? -0.530 3.137 13.800 1.00 70.50 87 HIS A O 1
ATOM 674 N N . GLN A 1 88 ? -1.391 1.074 13.515 1.00 59.59 88 GLN A N 1
ATOM 675 C CA . GLN A 1 88 ? -2.767 1.553 13.645 1.00 59.59 88 GLN A CA 1
ATOM 676 C C . GLN A 1 88 ? -2.889 2.365 14.942 1.00 59.59 88 GLN A C 1
ATOM 678 O O . GLN A 1 88 ? -2.558 1.839 16.013 1.00 59.59 88 GLN A O 1
ATOM 683 N N . PRO A 1 89 ? -3.359 3.624 14.895 1.00 48.81 89 PRO A N 1
ATOM 684 C CA . PRO A 1 89 ? -3.843 4.261 16.098 1.00 48.81 89 PRO A CA 1
ATOM 685 C C . PRO A 1 89 ? -5.050 3.433 16.537 1.00 48.81 89 PRO A C 1
ATOM 687 O O . PRO A 1 89 ? -6.166 3.650 16.076 1.00 48.81 89 PRO A O 1
ATOM 690 N N . ARG A 1 90 ? -4.830 2.439 17.414 1.00 50.94 90 ARG A N 1
ATOM 691 C CA . ARG A 1 90 ? -5.910 1.914 18.251 1.00 50.94 90 ARG A CA 1
ATOM 692 C C . ARG A 1 90 ? -6.607 3.145 18.803 1.00 50.94 90 ARG A C 1
ATOM 694 O O . ARG A 1 90 ? -5.900 4.017 19.294 1.00 50.94 90 ARG A O 1
ATOM 701 N N . HIS A 1 91 ? -7.929 3.176 18.693 1.00 51.72 91 HIS A N 1
ATOM 702 C CA . HIS A 1 91 ? -8.961 3.932 19.417 1.00 51.72 91 HIS A CA 1
ATOM 703 C C . HIS A 1 91 ? -8.649 4.403 20.867 1.00 51.72 91 HIS A C 1
ATOM 705 O O . HIS A 1 91 ? -9.530 4.441 21.719 1.00 51.72 91 HIS A O 1
ATOM 711 N N . SER A 1 92 ? -7.423 4.778 21.222 1.00 50.41 92 SER A N 1
ATOM 712 C CA . SER A 1 92 ? -7.059 5.295 22.532 1.00 50.41 92 SER A CA 1
ATOM 713 C C . SER A 1 92 ? -7.675 6.670 22.737 1.00 50.41 92 SER A C 1
ATOM 715 O O . SER A 1 92 ? -8.082 6.959 23.847 1.00 50.41 92 SER A O 1
ATOM 717 N N . ALA A 1 93 ? -7.847 7.475 21.684 1.00 53.50 93 ALA A N 1
ATOM 718 C CA . ALA A 1 93 ? -8.504 8.778 21.784 1.00 53.50 93 ALA A CA 1
ATOM 719 C C . ALA A 1 93 ? -10.019 8.674 22.042 1.00 53.50 93 ALA A C 1
ATOM 721 O O . ALA A 1 93 ? -10.554 9.436 22.841 1.00 53.50 93 ALA A O 1
ATOM 722 N N . GLU A 1 94 ? -10.710 7.707 21.429 1.00 58.59 94 GLU A N 1
ATOM 723 C CA . GLU A 1 94 ? -12.140 7.480 21.685 1.00 58.59 94 GLU A CA 1
ATOM 724 C C . GLU A 1 94 ? -12.379 6.866 23.069 1.00 58.59 94 GLU A C 1
ATOM 726 O O . GLU A 1 94 ? -13.280 7.288 23.790 1.00 58.59 94 GLU A O 1
ATOM 731 N N . LEU A 1 95 ? -11.521 5.930 23.489 1.00 56.44 95 LEU A N 1
ATOM 732 C CA . LEU A 1 95 ? -11.545 5.383 24.845 1.00 56.44 95 LEU A CA 1
ATOM 733 C C . LEU A 1 95 ? -11.155 6.426 25.898 1.00 56.44 95 LEU A C 1
ATOM 735 O O . LEU A 1 95 ? -11.701 6.375 26.994 1.00 56.44 95 LEU A O 1
ATOM 739 N N . GLN A 1 96 ? -10.263 7.368 25.584 1.00 66.69 96 GLN A N 1
ATOM 740 C CA . GLN A 1 96 ? -9.900 8.473 26.472 1.00 66.69 96 GLN A CA 1
ATOM 741 C C . GLN A 1 96 ? -11.056 9.466 26.602 1.00 66.69 96 GLN A C 1
ATOM 743 O O . GLN A 1 96 ? -11.452 9.772 27.715 1.00 66.69 96 GLN A O 1
ATOM 748 N N . GLY A 1 97 ? -11.676 9.885 25.494 1.00 73.12 97 GLY A N 1
ATOM 749 C CA . GLY A 1 97 ? -12.842 10.773 25.532 1.00 73.12 97 GLY A CA 1
ATOM 750 C C . GLY A 1 97 ? -14.036 10.155 26.265 1.00 73.12 97 GLY A C 1
ATOM 751 O O . GLY A 1 97 ? -14.726 10.840 27.016 1.00 73.12 97 GLY A O 1
ATOM 752 N N . LEU A 1 98 ? -14.245 8.843 26.118 1.00 72.69 98 LEU A N 1
ATOM 753 C CA . LEU A 1 98 ? -15.266 8.113 26.866 1.00 72.69 98 LEU A CA 1
ATOM 754 C C . LEU A 1 98 ? -14.899 7.974 28.354 1.00 72.69 98 LEU A C 1
ATOM 756 O O . LEU A 1 98 ? -15.777 8.066 29.204 1.00 72.69 98 LEU A O 1
ATOM 760 N N . GLN A 1 99 ? -13.620 7.780 28.688 1.00 72.25 99 GLN A N 1
ATOM 761 C CA . GLN A 1 99 ? -13.139 7.729 30.074 1.00 72.25 99 GLN A CA 1
ATOM 762 C C . GLN A 1 99 ? -13.227 9.088 30.766 1.00 72.25 99 GLN A C 1
ATOM 764 O O . GLN A 1 99 ? -13.688 9.149 31.902 1.00 72.25 99 GLN A O 1
ATOM 769 N N . ASP A 1 100 ? -12.853 10.165 30.083 1.00 75.31 100 ASP A N 1
ATOM 770 C CA . ASP A 1 100 ? -12.952 11.536 30.575 1.00 75.31 100 ASP A CA 1
ATOM 771 C C . ASP A 1 100 ? -14.429 11.908 30.785 1.00 75.31 100 ASP A C 1
ATOM 773 O O . ASP A 1 100 ? -14.809 12.422 31.836 1.00 75.31 100 ASP A O 1
ATOM 777 N N . PHE A 1 101 ? -15.302 11.542 29.841 1.00 79.19 101 PHE A N 1
ATOM 778 C CA . PHE A 1 101 ? -16.751 11.703 29.977 1.00 79.19 101 PHE A CA 1
ATOM 779 C C . PHE A 1 101 ? -17.329 10.890 31.147 1.00 79.19 101 PHE A C 1
ATOM 781 O O . PHE A 1 101 ? -18.119 11.406 31.936 1.00 79.19 101 PHE A O 1
ATOM 788 N N . MET A 1 102 ? -16.901 9.637 31.321 1.00 80.56 102 MET A N 1
ATOM 789 C CA . MET A 1 102 ? -17.303 8.801 32.458 1.00 80.56 102 MET A CA 1
ATOM 790 C C . MET A 1 102 ? -16.738 9.317 33.791 1.00 80.56 102 MET A C 1
ATOM 792 O O . MET A 1 102 ? -17.399 9.165 34.815 1.00 80.56 102 MET A O 1
ATOM 796 N N . GLN A 1 103 ? -15.568 9.967 33.804 1.00 78.94 103 GLN A N 1
ATOM 797 C CA . GLN A 1 103 ? -15.035 10.650 34.990 1.00 78.94 103 GLN A CA 1
ATOM 798 C C . GLN A 1 103 ? -15.866 11.879 35.372 1.00 78.94 103 GLN A C 1
ATOM 800 O O . GLN A 1 103 ? -16.113 12.086 36.561 1.00 78.94 103 GLN A O 1
ATOM 805 N N . VAL A 1 104 ? -16.345 12.646 34.389 1.00 76.81 104 VAL A N 1
ATOM 806 C CA . VAL A 1 104 ? -17.258 13.780 34.605 1.00 76.81 104 VAL A CA 1
ATOM 807 C C . VAL A 1 104 ? -18.613 13.293 35.136 1.00 76.81 104 VAL A C 1
ATOM 809 O O . VAL A 1 104 ? -19.107 13.808 36.136 1.00 76.81 104 VAL A O 1
ATOM 812 N N . LEU A 1 105 ? -19.190 12.240 34.542 1.00 76.25 105 LEU A N 1
ATOM 813 C CA . LEU A 1 105 ? -20.463 11.665 35.002 1.00 76.25 105 LEU A CA 1
ATOM 814 C C . LEU A 1 105 ? -20.367 10.956 36.362 1.00 76.25 105 LEU A C 1
ATOM 816 O O . LEU A 1 105 ? -21.347 10.922 37.102 1.00 76.25 105 LEU A O 1
ATOM 820 N N . SER A 1 106 ? -19.198 10.410 36.714 1.00 77.44 106 SER A N 1
ATOM 821 C CA . SER A 1 106 ? -18.941 9.770 38.012 1.00 77.44 106 SER A CA 1
ATOM 822 C C . SER A 1 106 ? -18.820 10.771 39.173 1.00 77.44 106 SER A C 1
ATOM 824 O O . SER A 1 106 ? -18.553 10.351 40.301 1.00 77.44 106 SER A O 1
ATOM 826 N N . GLY A 1 107 ? -19.029 12.069 38.932 1.00 67.06 107 GLY A N 1
ATOM 827 C CA . GLY A 1 107 ? -19.124 13.067 39.992 1.00 67.06 107 GLY A CA 1
ATOM 828 C C . GLY A 1 107 ? -17.781 13.373 40.644 1.00 67.06 107 GLY A C 1
ATOM 829 O O . GLY A 1 107 ? -17.635 13.261 41.858 1.00 67.06 107 GLY A O 1
ATOM 830 N N . LYS A 1 108 ? -16.801 13.787 39.840 1.00 62.09 108 LYS A N 1
ATOM 831 C CA . LYS A 1 108 ? -15.671 14.588 40.329 1.00 62.09 108 LYS A CA 1
ATOM 832 C C . LYS A 1 108 ? -15.772 16.022 39.808 1.00 62.09 108 LYS A C 1
ATOM 834 O O . LYS A 1 108 ? -14.839 16.534 39.202 1.00 62.09 108 LYS A O 1
ATOM 839 N N . ASP A 1 109 ? -16.911 16.659 40.063 1.00 56.06 109 ASP A N 1
ATOM 840 C CA . ASP A 1 109 ? -16.914 18.105 40.264 1.00 56.06 109 ASP A CA 1
ATOM 841 C C . ASP A 1 109 ? -16.471 18.356 41.716 1.00 56.06 109 ASP A C 1
ATOM 843 O O . ASP A 1 109 ? -17.154 17.932 42.649 1.00 56.06 109 ASP A O 1
ATOM 847 N N . ASN A 1 110 ? -15.337 19.056 41.856 1.00 50.75 110 ASN A N 1
ATOM 848 C CA . ASN A 1 110 ? -14.762 19.650 43.076 1.00 50.75 110 ASN A CA 1
ATOM 849 C C . ASN A 1 110 ? -14.080 18.724 44.105 1.00 50.75 110 ASN A C 1
ATOM 851 O O . ASN A 1 110 ? -14.749 18.229 45.039 1.00 50.75 110 ASN A O 1
#